Protein AF-A0A7Y2II46-F1 (afdb_monomer_lite)

Foldseek 3Di:
DPDDPDPVLVVVLVVLVCVLVVVVPDDDDDPPVSVVVSVVSNVVSPPDPPPPPPDPDD

Sequence (58 aa):
MTEVLDPTQRDEALKLIDAGLGGLTTRRLVPSDEVTDLLLDVRALLIPPAVVLPGPDN

Structure (mmCIF, N/CA/C/O backbone):
data_AF-A0A7Y2II46-F1
#
_entry.id   AF-A0A7Y2II46-F1
#
loop_
_atom_site.group_PDB
_atom_site.id
_atom_site.type_symbol
_atom_site.label_atom_id
_atom_site.label_alt_id
_atom_site.label_comp_id
_atom_site.label_asym_id
_atom_site.label_entity_id
_atom_site.label_seq_id
_atom_site.pdbx_PDB_ins_code
_atom_site.Cartn_x
_atom_site.Cartn_y
_atom_site.Cartn_z
_atom_site.occupancy
_atom_site.B_iso_or_equiv
_atom_site.auth_seq_id
_atom_site.auth_comp_id
_atom_site.auth_asym_id
_atom_site.auth_atom_id
_atom_site.pdbx_PDB_model_num
ATOM 1 N N . MET A 1 1 ? 24.082 -8.056 -11.661 1.00 36.69 1 MET A N 1
ATOM 2 C CA . MET A 1 1 ? 23.809 -6.730 -12.243 1.00 36.69 1 MET A CA 1
ATOM 3 C C . MET A 1 1 ? 22.541 -6.238 -11.574 1.00 36.69 1 MET A C 1
ATOM 5 O O . MET A 1 1 ? 21.526 -6.901 -11.731 1.00 36.69 1 MET A O 1
ATOM 9 N N . THR A 1 2 ? 22.603 -5.207 -10.733 1.00 53.81 2 THR A N 1
ATOM 10 C CA . THR A 1 2 ? 21.384 -4.630 -10.148 1.00 53.81 2 THR A CA 1
ATOM 11 C C . THR A 1 2 ? 20.820 -3.681 -11.190 1.00 53.81 2 THR A C 1
ATOM 13 O O . THR A 1 2 ? 21.417 -2.642 -11.459 1.00 53.81 2 THR A O 1
ATOM 16 N N . GLU A 1 3 ? 19.745 -4.089 -11.850 1.00 63.84 3 GLU A N 1
ATOM 17 C CA . GLU A 1 3 ? 19.016 -3.216 -12.759 1.00 63.84 3 GLU A CA 1
ATOM 18 C C . GLU A 1 3 ? 18.348 -2.127 -11.916 1.00 63.84 3 GLU A C 1
ATOM 20 O O . 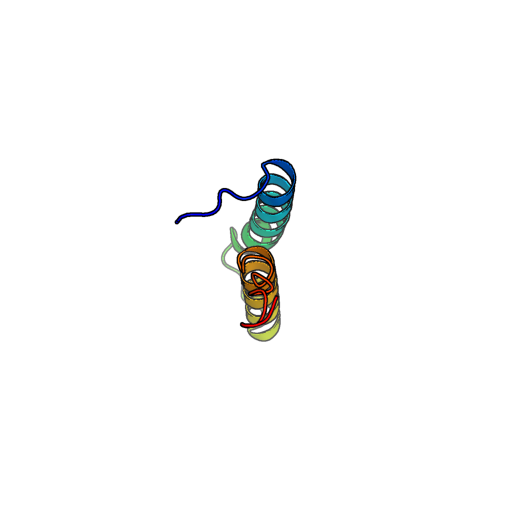GLU A 1 3 ? 17.627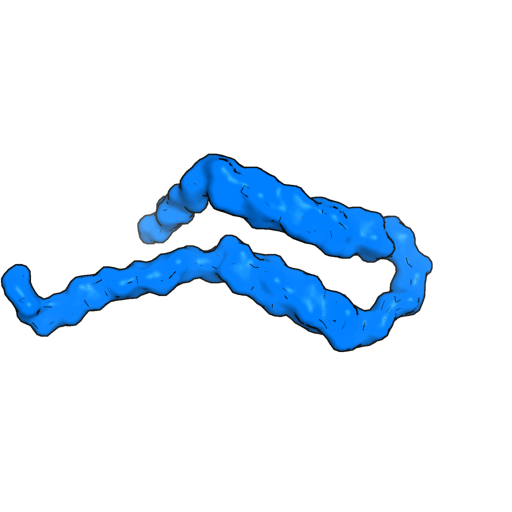 -2.415 -10.959 1.00 63.84 3 GLU A O 1
ATOM 25 N N . VAL A 1 4 ? 18.695 -0.870 -12.187 1.00 64.00 4 VAL A N 1
ATOM 26 C CA . VAL A 1 4 ? 18.118 0.270 -11.475 1.00 64.00 4 VAL A CA 1
ATOM 27 C C . VAL A 1 4 ? 16.736 0.490 -12.069 1.00 64.00 4 VAL A C 1
ATOM 29 O O . VAL A 1 4 ? 16.639 0.807 -13.253 1.00 64.00 4 VAL A O 1
ATOM 32 N N . LEU A 1 5 ? 15.685 0.301 -11.262 1.00 64.56 5 LEU A N 1
ATOM 33 C CA . LEU A 1 5 ? 14.326 0.652 -11.671 1.00 64.56 5 LEU A CA 1
ATOM 34 C C . LEU A 1 5 ? 14.302 2.098 -12.168 1.00 64.56 5 LEU A C 1
ATOM 36 O O . LEU A 1 5 ? 14.894 2.986 -11.544 1.00 64.56 5 LEU A O 1
ATOM 40 N N . ASP A 1 6 ? 13.573 2.319 -13.260 1.00 76.88 6 ASP A N 1
ATOM 41 C CA . ASP A 1 6 ? 13.274 3.658 -13.740 1.00 76.88 6 ASP A CA 1
ATOM 42 C C . ASP A 1 6 ? 12.706 4.507 -12.581 1.00 76.88 6 ASP A C 1
ATOM 44 O O . ASP A 1 6 ? 11.843 4.028 -11.831 1.00 76.88 6 ASP A O 1
ATOM 48 N N . PRO A 1 7 ? 13.196 5.743 -12.373 1.00 71.94 7 PRO A N 1
ATOM 49 C CA . PRO A 1 7 ? 12.799 6.562 -11.234 1.00 71.94 7 PRO A CA 1
ATOM 50 C C . PRO A 1 7 ? 11.285 6.805 -11.167 1.00 71.94 7 PRO A C 1
ATOM 52 O O . PRO A 1 7 ? 10.754 6.920 -10.066 1.00 71.94 7 PRO A O 1
AT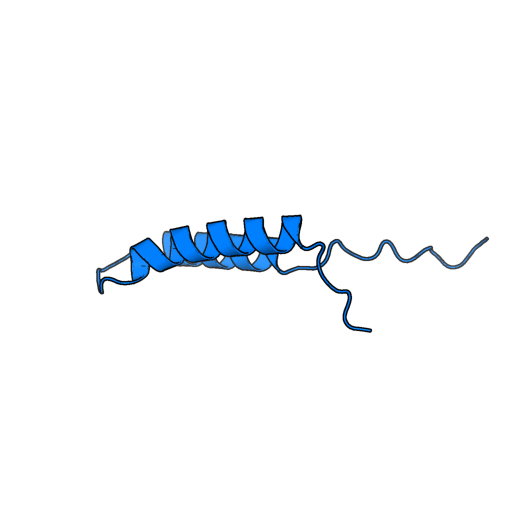OM 55 N N . THR A 1 8 ? 10.572 6.820 -12.300 1.00 73.75 8 THR A N 1
ATOM 56 C CA . THR A 1 8 ? 9.110 6.954 -12.321 1.00 73.75 8 THR A CA 1
ATOM 57 C C . THR A 1 8 ? 8.413 5.683 -11.833 1.00 73.75 8 THR A C 1
ATOM 59 O O . THR A 1 8 ? 7.542 5.774 -10.970 1.00 73.75 8 THR A O 1
ATOM 62 N N . GLN A 1 9 ? 8.836 4.497 -12.286 1.00 73.06 9 GLN A N 1
ATOM 63 C CA . GLN A 1 9 ? 8.291 3.220 -11.788 1.00 73.06 9 GLN A CA 1
ATOM 64 C C . GLN A 1 9 ? 8.568 3.021 -10.297 1.00 73.06 9 GLN A C 1
ATOM 66 O O . GLN A 1 9 ? 7.709 2.554 -9.550 1.00 73.06 9 GLN A O 1
ATOM 71 N N . ARG A 1 10 ? 9.762 3.417 -9.843 1.00 76.94 10 ARG A N 1
ATOM 72 C CA . ARG A 1 10 ? 10.124 3.388 -8.425 1.00 76.94 10 ARG A CA 1
ATOM 73 C C . ARG A 1 10 ? 9.176 4.253 -7.592 1.00 76.94 10 ARG A C 1
ATOM 75 O O . ARG A 1 10 ? 8.709 3.807 -6.548 1.00 76.94 10 ARG A O 1
ATOM 82 N N . ASP A 1 11 ? 8.899 5.477 -8.033 1.00 80.19 11 ASP A N 1
ATOM 83 C CA . ASP A 1 11 ? 8.063 6.417 -7.283 1.00 80.19 11 ASP A CA 1
ATOM 84 C C . ASP A 1 11 ? 6.582 5.991 -7.264 1.00 80.19 11 ASP A C 1
ATOM 86 O O . ASP A 1 11 ? 5.889 6.212 -6.269 1.00 80.19 11 ASP A O 1
ATOM 90 N N . GLU A 1 12 ? 6.089 5.336 -8.319 1.00 77.56 12 GLU A N 1
ATOM 91 C CA . GLU A 1 12 ? 4.754 4.719 -8.335 1.00 77.56 12 GLU A CA 1
ATOM 92 C C . GLU A 1 12 ? 4.658 3.525 -7.382 1.00 77.56 12 GLU A C 1
ATOM 94 O O . GLU A 1 12 ? 3.710 3.441 -6.596 1.00 77.56 12 GLU A O 1
ATOM 99 N N . ALA A 1 13 ? 5.665 2.647 -7.384 1.00 78.88 13 ALA A N 1
ATOM 100 C CA . ALA A 1 13 ? 5.721 1.527 -6.454 1.00 78.88 13 ALA A CA 1
ATOM 101 C C . ALA A 1 13 ? 5.765 2.005 -4.993 1.00 78.88 13 ALA A C 1
ATOM 103 O O . ALA A 1 13 ? 5.039 1.479 -4.149 1.00 78.88 13 ALA A O 1
ATOM 104 N N . LEU A 1 14 ? 6.552 3.048 -4.700 1.00 82.12 14 LEU A N 1
ATOM 105 C CA . LEU A 1 14 ? 6.615 3.667 -3.373 1.00 82.12 14 LEU A CA 1
ATOM 106 C C . LEU A 1 14 ? 5.269 4.258 -2.945 1.00 82.12 14 LEU A C 1
ATOM 108 O O . LEU A 1 14 ? 4.860 4.047 -1.809 1.00 82.12 14 LEU A O 1
ATOM 112 N N . LYS A 1 15 ? 4.539 4.930 -3.844 1.00 84.44 15 LYS A N 1
ATOM 113 C CA . LYS A 1 15 ? 3.193 5.446 -3.537 1.00 84.44 15 LYS A CA 1
ATOM 114 C C . LYS A 1 15 ? 2.202 4.335 -3.195 1.00 84.44 15 LYS A C 1
ATOM 116 O O . LYS A 1 15 ? 1.402 4.519 -2.280 1.00 84.44 15 LYS A O 1
ATOM 121 N N . LEU A 1 16 ? 2.236 3.207 -3.912 1.00 82.00 16 LEU A N 1
ATOM 122 C CA . LEU A 1 16 ? 1.351 2.076 -3.617 1.00 82.00 16 LEU A CA 1
ATOM 123 C C . LEU A 1 16 ? 1.694 1.446 -2.258 1.00 82.00 16 LEU A C 1
ATOM 125 O O . LEU A 1 16 ? 0.802 1.179 -1.453 1.00 82.00 16 LEU A O 1
ATOM 129 N N . ILE A 1 17 ? 2.992 1.275 -1.985 1.00 82.38 17 ILE A N 1
ATOM 130 C CA . ILE A 1 17 ? 3.502 0.772 -0.705 1.00 82.38 17 ILE A CA 1
ATOM 131 C C . ILE A 1 17 ? 3.079 1.699 0.440 1.00 82.38 17 ILE A C 1
ATOM 133 O O . ILE A 1 17 ? 2.493 1.232 1.414 1.00 82.38 17 ILE A O 1
ATOM 137 N N . ASP A 1 18 ? 3.315 3.006 0.320 1.00 83.00 18 ASP A N 1
ATOM 138 C CA . ASP A 1 18 ? 2.970 3.985 1.354 1.00 83.00 18 ASP A CA 1
ATOM 139 C C . ASP A 1 18 ? 1.458 4.046 1.606 1.00 83.00 18 ASP A C 1
ATOM 141 O O . ASP A 1 18 ? 1.030 4.167 2.754 1.00 83.00 18 ASP A O 1
ATOM 145 N N . ALA A 1 19 ? 0.631 3.915 0.565 1.00 80.88 19 ALA A N 1
ATOM 146 C CA . ALA A 1 19 ? -0.822 3.887 0.710 1.00 80.88 19 ALA A CA 1
ATOM 147 C C . ALA A 1 19 ? -1.308 2.634 1.460 1.00 80.88 19 ALA A C 1
ATOM 149 O O . ALA A 1 19 ? -2.105 2.746 2.395 1.00 80.88 19 ALA A O 1
ATOM 150 N N . GLY A 1 20 ? -0.803 1.450 1.096 1.00 75.62 20 GLY A N 1
ATOM 151 C CA . GLY A 1 20 ? -1.171 0.193 1.750 1.00 75.62 20 GLY A CA 1
ATOM 152 C C . GLY A 1 20 ? -0.656 0.100 3.188 1.00 75.62 20 GLY A C 1
ATOM 153 O O . GLY A 1 20 ? -1.400 -0.244 4.106 1.00 75.62 20 GLY A O 1
ATOM 154 N N . LEU A 1 21 ? 0.603 0.482 3.418 1.00 75.94 21 LEU A N 1
ATOM 155 C CA . LEU A 1 21 ? 1.207 0.489 4.753 1.00 75.94 21 LEU A CA 1
ATOM 156 C C . LEU A 1 21 ? 0.644 1.606 5.642 1.00 75.94 21 LEU A C 1
ATOM 158 O O . LEU A 1 21 ? 0.514 1.409 6.850 1.00 75.9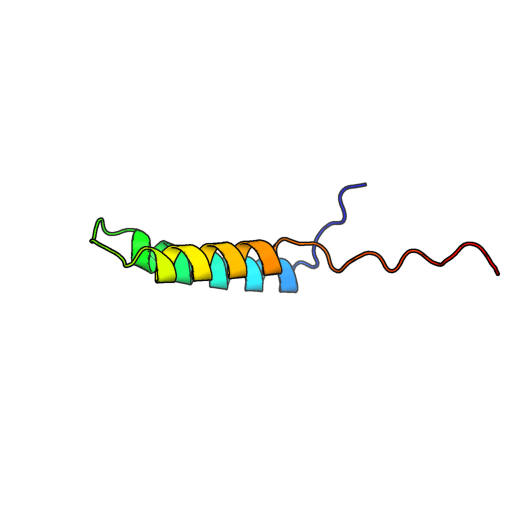4 21 LEU A O 1
ATOM 162 N N . GLY A 1 22 ? 0.236 2.735 5.058 1.00 76.31 22 GLY A N 1
ATOM 163 C CA . GLY A 1 22 ? -0.432 3.841 5.745 1.00 76.31 22 GLY A CA 1
ATOM 164 C C . GLY A 1 22 ? -1.725 3.417 6.460 1.00 76.31 22 GLY A C 1
ATOM 165 O O . GLY A 1 22 ? -2.018 3.878 7.570 1.00 76.31 22 GLY A O 1
ATOM 166 N N . GLY A 1 23 ? -2.471 2.470 5.883 1.00 70.12 23 GLY A N 1
ATOM 167 C CA . GLY A 1 23 ? -3.634 1.850 6.529 1.00 70.12 23 GLY A CA 1
ATOM 168 C C . GLY A 1 23 ? -3.263 0.959 7.722 1.00 70.12 23 GLY A C 1
ATOM 169 O O . GLY A 1 23 ? -3.987 0.914 8.721 1.00 70.12 23 GLY A O 1
ATOM 170 N N . LEU A 1 24 ? -2.092 0.319 7.657 1.00 69.12 24 LEU A N 1
ATOM 171 C CA . LEU A 1 24 ? -1.553 -0.594 8.672 1.00 69.12 24 LEU A CA 1
ATOM 172 C C . LEU A 1 24 ? -0.768 0.115 9.792 1.00 69.12 24 LEU A C 1
ATOM 174 O O . LEU A 1 24 ? -0.470 -0.499 10.817 1.00 69.12 24 LEU A O 1
ATOM 178 N N . THR A 1 25 ? -0.475 1.415 9.658 1.00 67.38 25 THR A N 1
ATOM 179 C CA . THR A 1 25 ? 0.219 2.221 10.688 1.00 67.38 25 THR A CA 1
ATOM 180 C C . THR A 1 25 ? -0.545 2.323 12.012 1.00 67.38 25 THR A C 1
ATOM 182 O O . THR A 1 25 ? 0.035 2.645 13.049 1.00 67.38 25 THR A O 1
ATOM 185 N N . THR A 1 26 ? -1.845 2.019 12.006 1.00 71.44 26 THR A N 1
ATOM 186 C CA . THR A 1 26 ? -2.644 1.839 13.224 1.00 71.44 26 THR A CA 1
ATOM 187 C C . THR A 1 26 ? -2.890 0.354 13.453 1.00 71.44 26 THR A C 1
ATOM 189 O O . THR A 1 26 ? -3.410 -0.329 12.579 1.00 71.44 26 THR A O 1
ATOM 192 N N . ARG A 1 27 ? -2.542 -0.157 14.643 1.00 66.75 27 ARG A N 1
ATOM 193 C CA . ARG A 1 27 ? -2.801 -1.557 15.018 1.00 66.75 27 ARG A CA 1
ATOM 194 C C . ARG A 1 27 ? -4.308 -1.803 15.105 1.00 66.75 27 ARG A C 1
ATOM 196 O O . ARG A 1 27 ? -4.920 -1.576 16.146 1.00 66.75 27 ARG A O 1
ATOM 203 N N . ARG A 1 28 ? -4.894 -2.268 14.007 1.00 74.75 28 ARG A N 1
ATOM 204 C CA . ARG A 1 28 ? -6.257 -2.791 13.928 1.00 74.75 28 ARG A CA 1
ATOM 205 C C . ARG A 1 28 ? -6.226 -4.222 13.416 1.00 74.75 28 ARG A C 1
ATOM 207 O O . ARG A 1 28 ? -5.262 -4.645 12.786 1.00 74.75 28 ARG A O 1
ATOM 214 N N . LEU A 1 29 ? -7.282 -4.965 13.733 1.00 81.00 29 LEU A N 1
ATOM 215 C CA . LEU A 1 29 ? -7.519 -6.263 13.121 1.00 81.00 29 LEU A CA 1
ATOM 216 C C . LEU A 1 29 ? -7.851 -6.023 11.649 1.00 81.00 29 LEU A C 1
ATOM 218 O O . LEU A 1 29 ? -8.835 -5.352 11.345 1.00 81.00 29 LEU A O 1
ATOM 222 N N . VAL A 1 30 ? -6.998 -6.542 10.774 1.00 82.88 30 VAL A N 1
ATOM 223 C CA . VAL A 1 30 ? -7.168 -6.520 9.321 1.00 82.88 30 VAL A CA 1
ATOM 224 C C . VAL A 1 30 ? -7.380 -7.966 8.871 1.00 82.88 30 VAL A C 1
ATOM 226 O O . VAL A 1 30 ? -6.706 -8.857 9.403 1.00 82.88 30 VAL A O 1
ATOM 229 N N . PRO A 1 31 ? -8.319 -8.234 7.951 1.00 89.06 31 PRO A N 1
ATOM 230 C CA . PRO A 1 31 ? -8.476 -9.552 7.350 1.00 89.06 31 PRO A CA 1
ATOM 231 C C . PRO A 1 31 ? -7.152 -10.063 6.771 1.00 89.06 31 PRO A C 1
ATOM 233 O O . PRO A 1 31 ? -6.420 -9.324 6.115 1.00 89.06 31 PRO A O 1
ATOM 236 N N . SER A 1 32 ? -6.839 -11.339 6.997 1.00 87.62 32 SER A N 1
ATOM 237 C CA . SER A 1 32 ? -5.600 -11.940 6.484 1.00 87.62 32 SER A CA 1
ATOM 238 C C . SER A 1 32 ? -5.529 -11.936 4.955 1.00 87.62 32 SER A C 1
ATOM 240 O O . SER A 1 32 ? -4.435 -11.832 4.404 1.00 87.62 32 SER A O 1
ATOM 242 N N . ASP A 1 33 ? -6.678 -11.986 4.284 1.00 91.00 33 ASP A N 1
ATOM 243 C CA . ASP A 1 33 ? -6.768 -11.947 2.823 1.00 91.00 33 ASP A CA 1
ATOM 244 C C . ASP A 1 33 ? -6.348 -10.570 2.285 1.00 91.00 33 ASP A C 1
ATOM 246 O O . ASP A 1 33 ? -5.519 -10.486 1.388 1.00 91.00 33 ASP A O 1
ATOM 250 N N . GLU A 1 34 ? -6.789 -9.485 2.928 1.00 85.75 34 GLU A N 1
ATOM 251 C CA . GLU A 1 34 ? -6.435 -8.108 2.551 1.00 85.75 34 GLU A CA 1
ATOM 252 C C . GLU A 1 34 ? -4.929 -7.834 2.710 1.00 85.75 34 GLU A C 1
ATOM 254 O O . GLU A 1 34 ? -4.299 -7.203 1.862 1.00 85.75 34 GLU A O 1
ATOM 259 N N . VAL A 1 35 ? -4.316 -8.367 3.774 1.00 85.69 35 VAL A N 1
ATOM 260 C CA . VAL A 1 35 ? -2.856 -8.303 3.956 1.00 85.69 35 VAL A CA 1
ATOM 261 C C . VAL A 1 35 ? -2.134 -9.122 2.883 1.00 85.69 35 VAL A C 1
ATOM 263 O O . VAL A 1 35 ? -1.072 -8.719 2.409 1.00 85.69 35 VAL A O 1
ATOM 266 N N . THR A 1 36 ? -2.695 -10.267 2.497 1.00 89.06 36 THR A N 1
ATOM 267 C CA . THR A 1 36 ? -2.117 -11.137 1.468 1.00 89.06 36 THR A CA 1
ATOM 268 C C . THR A 1 36 ? -2.132 -10.458 0.102 1.00 89.06 36 THR A C 1
ATOM 270 O O . THR A 1 36 ? -1.096 -10.433 -0.560 1.00 89.06 36 THR A O 1
ATOM 273 N N . ASP A 1 37 ? -3.252 -9.844 -0.279 1.00 89.81 37 ASP A N 1
ATOM 274 C CA . ASP A 1 37 ? -3.400 -9.120 -1.544 1.00 89.81 37 ASP A CA 1
ATOM 275 C C . ASP A 1 37 ? -2.411 -7.954 -1.640 1.00 89.81 37 ASP A C 1
ATOM 277 O O . ASP A 1 37 ? -1.655 -7.859 -2.607 1.00 89.81 37 ASP A O 1
ATOM 281 N N . LEU A 1 38 ? -2.297 -7.141 -0.583 1.00 84.88 38 LEU A N 1
ATOM 282 C CA . LEU A 1 38 ? -1.328 -6.044 -0.546 1.00 84.88 38 LEU A CA 1
ATOM 283 C C . LEU A 1 38 ? 0.118 -6.541 -0.718 1.00 84.88 38 LEU A C 1
ATOM 285 O O . LEU A 1 38 ? 0.907 -5.941 -1.447 1.00 84.88 38 LEU A O 1
ATOM 289 N N . LEU A 1 39 ? 0.492 -7.641 -0.057 1.00 85.94 39 LEU A N 1
ATOM 290 C CA . LEU A 1 39 ? 1.833 -8.217 -0.196 1.00 85.94 39 LEU A CA 1
ATOM 291 C C . LEU A 1 39 ? 2.084 -8.776 -1.603 1.00 85.94 39 LEU A C 1
ATOM 293 O O . LEU A 1 39 ? 3.214 -8.703 -2.093 1.00 85.94 39 LEU A O 1
ATOM 297 N N . LEU A 1 40 ? 1.057 -9.325 -2.254 1.00 86.44 40 LEU A N 1
ATOM 298 C CA . LEU A 1 40 ? 1.139 -9.793 -3.635 1.00 86.44 40 LEU A CA 1
ATOM 299 C C . LEU A 1 40 ? 1.306 -8.629 -4.616 1.00 86.44 40 LEU A C 1
ATOM 301 O O . LEU A 1 40 ? 2.149 -8.735 -5.508 1.00 86.44 40 LEU A O 1
ATOM 305 N N . ASP A 1 41 ? 0.603 -7.517 -4.411 1.00 84.56 41 ASP A N 1
ATOM 306 C CA . ASP A 1 41 ? 0.739 -6.301 -5.220 1.00 84.56 41 ASP A CA 1
ATOM 307 C C . ASP A 1 41 ? 2.133 -5.681 -5.074 1.00 84.56 41 ASP A C 1
ATOM 309 O O . ASP A 1 41 ? 2.801 -5.381 -6.066 1.00 84.56 41 ASP A O 1
ATOM 313 N N . VAL A 1 42 ? 2.637 -5.574 -3.838 1.00 82.56 42 VAL A N 1
ATOM 314 C CA . VAL A 1 42 ? 4.010 -5.117 -3.570 1.00 82.56 42 VAL A CA 1
ATOM 315 C C . VAL A 1 42 ? 5.026 -6.046 -4.230 1.00 82.56 42 VAL A C 1
ATOM 317 O O . VAL A 1 42 ? 5.972 -5.584 -4.866 1.00 82.56 42 VAL A O 1
ATOM 320 N N . ARG A 1 43 ? 4.831 -7.365 -4.136 1.00 81.81 43 ARG A N 1
ATOM 321 C CA . ARG A 1 43 ? 5.691 -8.334 -4.820 1.00 81.81 43 ARG A CA 1
ATOM 322 C C . ARG A 1 43 ? 5.647 -8.141 -6.335 1.00 81.81 43 ARG A C 1
ATOM 324 O O . ARG A 1 43 ? 6.705 -8.167 -6.952 1.00 81.81 43 ARG A O 1
ATOM 331 N N . ALA A 1 44 ? 4.472 -7.959 -6.931 1.00 82.81 44 ALA A N 1
ATOM 332 C CA . ALA A 1 44 ? 4.326 -7.758 -8.371 1.00 82.81 44 ALA A CA 1
ATOM 333 C C . ALA A 1 44 ? 5.049 -6.491 -8.850 1.00 82.81 44 ALA A C 1
ATOM 335 O O . ALA A 1 44 ? 5.721 -6.535 -9.875 1.00 82.81 44 ALA A O 1
ATOM 336 N N . LEU A 1 45 ? 4.981 -5.403 -8.078 1.00 76.31 45 LEU A N 1
ATOM 337 C CA . LEU A 1 45 ? 5.689 -4.152 -8.367 1.00 76.31 45 LEU A CA 1
ATOM 338 C C . LEU A 1 45 ? 7.213 -4.256 -8.229 1.00 76.31 45 LEU A C 1
ATOM 340 O O . LEU A 1 45 ? 7.944 -3.556 -8.924 1.00 76.31 45 LEU A O 1
ATOM 344 N N . LEU A 1 46 ? 7.695 -5.088 -7.303 1.00 75.75 46 LEU A N 1
ATOM 345 C CA . 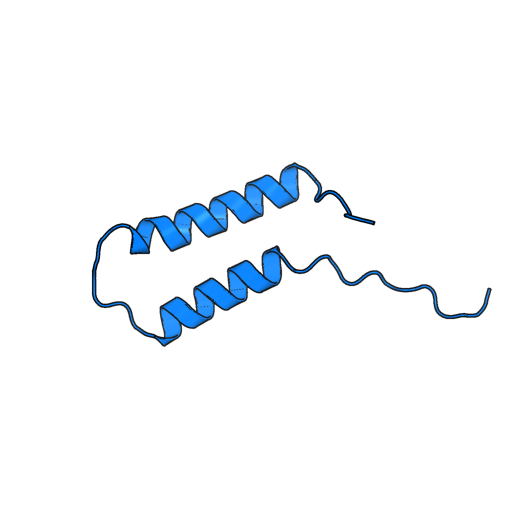LEU A 1 46 ? 9.125 -5.262 -7.038 1.00 75.75 46 LEU A CA 1
ATOM 346 C C . LEU A 1 46 ? 9.772 -6.353 -7.897 1.00 75.75 46 LEU A C 1
ATOM 348 O O . LEU A 1 46 ? 11.001 -6.435 -7.942 1.00 75.75 46 LEU A O 1
ATOM 352 N N . ILE A 1 47 ? 8.980 -7.208 -8.552 1.00 78.69 47 ILE A N 1
ATOM 353 C CA . ILE A 1 47 ? 9.497 -8.168 -9.524 1.00 78.69 47 ILE A CA 1
ATOM 354 C C . ILE A 1 47 ? 9.954 -7.372 -10.752 1.00 78.69 47 ILE A C 1
ATOM 356 O O . ILE A 1 47 ? 9.130 -6.712 -11.385 1.00 78.69 47 ILE A O 1
ATOM 360 N N . PRO A 1 48 ? 11.248 -7.438 -11.119 1.00 66.88 48 PRO A N 1
ATOM 361 C CA . PRO A 1 48 ? 11.714 -6.847 -12.363 1.00 66.88 48 PRO A CA 1
ATOM 362 C C . PRO A 1 48 ? 10.885 -7.414 -13.519 1.00 66.88 48 PRO A C 1
ATOM 364 O O . PRO A 1 48 ? 10.595 -8.619 -13.493 1.00 66.88 48 PRO A O 1
ATOM 367 N N . PRO A 1 49 ? 10.516 -6.607 -14.532 1.00 61.75 49 PRO A N 1
ATOM 368 C CA . PRO A 1 49 ? 9.921 -7.156 -15.741 1.00 61.75 49 PRO A CA 1
ATOM 369 C C . PRO A 1 49 ? 10.843 -8.277 -16.207 1.00 61.75 49 PRO A C 1
ATOM 371 O O . PRO A 1 49 ? 12.051 -8.069 -16.320 1.00 61.75 49 PRO A O 1
ATOM 374 N N . ALA A 1 50 ? 10.295 -9.488 -16.346 1.00 56.38 50 ALA A N 1
ATOM 375 C CA . ALA A 1 50 ? 11.083 -10.655 -16.700 1.00 56.38 50 ALA A CA 1
ATOM 376 C C . ALA A 1 50 ? 11.962 -10.274 -17.892 1.00 56.38 50 ALA A C 1
ATOM 378 O O . ALA A 1 50 ? 11.433 -9.933 -18.951 1.00 56.38 50 ALA A O 1
ATOM 379 N N . VAL A 1 51 ? 13.285 -10.275 -17.693 1.00 54.28 51 VAL A N 1
ATOM 380 C CA . VAL A 1 51 ? 14.239 -10.162 -18.791 1.00 54.28 51 VAL A CA 1
ATOM 381 C C . VAL A 1 51 ? 13.803 -11.220 -19.790 1.00 54.28 51 VAL A C 1
ATOM 383 O O . VAL A 1 51 ? 13.901 -12.418 -19.514 1.00 54.28 51 VAL A O 1
ATOM 386 N N . VAL A 1 52 ? 13.247 -10.777 -20.918 1.00 56.88 52 VAL A N 1
ATOM 387 C CA . VAL A 1 52 ? 13.038 -11.629 -22.081 1.00 56.88 52 VAL A CA 1
ATOM 388 C C . VAL A 1 52 ? 14.446 -11.987 -22.515 1.00 56.88 52 VAL A C 1
ATOM 390 O O . VAL A 1 52 ? 15.103 -11.225 -23.219 1.00 56.88 52 VAL A O 1
ATOM 393 N N . LEU A 1 53 ? 14.964 -13.091 -21.977 1.00 55.94 53 LEU A N 1
ATOM 394 C CA . LEU A 1 53 ? 16.237 -13.639 -22.399 1.00 55.94 53 LEU A CA 1
ATOM 395 C C . LEU A 1 53 ? 16.086 -13.903 -23.899 1.00 55.94 53 LEU A C 1
ATOM 397 O O . LEU A 1 53 ? 15.193 -14.677 -24.265 1.00 55.94 53 LEU A O 1
ATOM 401 N N . PRO A 1 54 ? 16.882 -13.260 -24.775 1.00 54.94 54 PRO A N 1
ATOM 402 C CA . PRO A 1 54 ? 16.926 -13.683 -26.160 1.00 54.94 54 PRO A CA 1
ATOM 403 C C . PRO A 1 54 ? 17.302 -15.163 -26.135 1.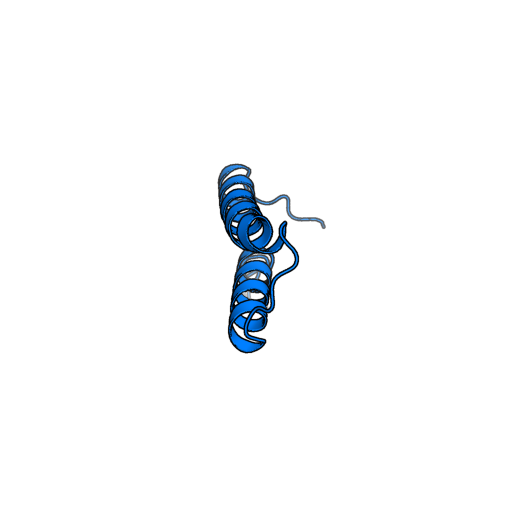00 54.94 54 PRO A C 1
ATOM 405 O O . PRO A 1 54 ? 18.308 -15.546 -25.530 1.00 54.94 54 PRO A O 1
ATOM 408 N N . GLY A 1 55 ? 16.429 -16.003 -26.695 1.00 62.78 55 GLY A N 1
ATOM 409 C CA . GLY A 1 55 ? 16.729 -17.417 -26.864 1.00 62.78 55 GLY A CA 1
ATOM 410 C C . GLY A 1 55 ? 18.068 -17.559 -27.590 1.00 62.78 55 GLY A C 1
ATOM 411 O O . GLY A 1 55 ? 18.417 -16.676 -28.382 1.00 62.78 55 GLY A O 1
ATOM 412 N N . PRO A 1 56 ? 18.847 -18.616 -27.309 1.00 67.44 56 PRO A N 1
ATOM 413 C CA . PRO A 1 56 ? 20.025 -18.886 -28.114 1.00 67.44 56 PRO A CA 1
ATOM 414 C C . PRO A 1 56 ? 19.508 -19.134 -29.529 1.00 67.44 56 PRO A C 1
ATOM 416 O O . PRO A 1 56 ? 18.783 -20.103 -29.691 1.00 67.44 56 PRO A O 1
ATOM 419 N N . ASP A 1 57 ? 19.726 -18.184 -30.448 1.00 65.94 57 ASP A N 1
ATOM 420 C CA . ASP A 1 57 ? 19.758 -18.309 -31.919 1.00 65.94 57 ASP A CA 1
ATOM 421 C C . ASP A 1 57 ? 19.354 -16.974 -32.597 1.00 65.94 57 ASP A C 1
ATOM 423 O O . ASP A 1 57 ? 18.193 -16.776 -32.962 1.00 65.94 57 ASP A O 1
ATOM 427 N N . ASN A 1 58 ? 20.321 -16.055 -32.767 1.00 49.72 58 ASN A N 1
ATOM 428 C CA . ASN A 1 58 ? 20.550 -15.275 -34.004 1.00 49.72 58 ASN A CA 1
ATOM 429 C C . ASN A 1 58 ? 21.908 -14.557 -33.975 1.00 49.72 58 ASN A C 1
ATOM 431 O O . ASN A 1 58 ? 22.073 -13.638 -33.141 1.00 49.72 58 ASN A O 1
#

Secondary structure (DSSP, 8-state):
------HHHHHHHHHHHHHHHHHHTS-----HHHHHHHHHHHHHHHSPP---PPPS--

pLDDT: mean 73.95, std 11.62, range [36.69, 91.0]

Radius of gyration: 15.93 Å; chains: 1; bounding box: 32×26×49 Å